Protein AF-A0A2N2XWY0-F1 (afdb_monomer_lite)

Foldseek 3Di:
DEEEADFCQPPDLVPDDDDPCSSCCVVQVVVVVVVVVVDPPVVVVVCPVVVVDDYDYLVVLAPAQDAPEEYEYEQQQQPFLVSVVRNVVSYDDHYDYHYDHDVVDHSDDPVTGRNVVVCCVPCPPPPPDDDDDDDPVNDDDDVVVVVVVVVVVVVVVVVPPPPPD

Radius of gyration: 18.83 Å; chains: 1; bounding box: 45×48×45 Å

Secondary structure (DSSP, 8-state):
-EEE----SSS-GGGS-S-TTTTTHHHHHHHHHHHHHHS-HHHHHHHHHTTSS-EEEGGGGTT--B-S-EEEE-SGGGSBHHHHHHHHTTB-TT-EEEE---TT---S-TTS-BHHHHHHHHSTTSTT-------GGG----HHHHHHHHHHHHHHHHHHS----

Sequence (165 aa):
ILTRPAVEAGENLGFLPGDLRDKLDPYLQPLYDALWDMMPMPKLLSYLEDKTIEIAPLAFMRGRTLDNAFVILDEAQNATEGQIKMFLTRMGKNAKFFITGDLTQIDLPRNQHSGLMQANRILKDIKGIDFIFMTQVDVVRHPLVTKIINSYEKWENDRIKPVIE

pLDDT: mean 88.84, std 12.97, range [40.97, 98.5]

Structure (mmCIF, N/CA/C/O backbone):
data_AF-A0A2N2XWY0-F1
#
_entry.id   AF-A0A2N2XWY0-F1
#
loop_
_atom_site.group_PDB
_atom_site.id
_atom_site.type_symbol
_atom_site.label_atom_id
_atom_site.label_alt_id
_atom_site.label_comp_id
_atom_site.label_asym_id
_atom_site.label_entity_id
_atom_site.label_seq_id
_atom_site.pdbx_PDB_ins_code
_atom_site.Cartn_x
_atom_site.Cartn_y
_atom_site.Cartn_z
_atom_site.occupancy
_atom_site.B_iso_or_equiv
_atom_site.auth_seq_id
_atom_site.auth_comp_id
_atom_site.auth_asym_id
_atom_site.auth_atom_id
_atom_site.pdbx_PDB_model_num
ATOM 1 N N . ILE A 1 1 ? -7.166 6.206 2.678 1.00 97.31 1 ILE A N 1
ATOM 2 C CA . ILE A 1 1 ? -5.724 6.320 3.001 1.00 97.31 1 ILE A CA 1
ATOM 3 C C . ILE A 1 1 ? -4.956 5.459 2.011 1.00 97.31 1 ILE A C 1
ATOM 5 O O . ILE A 1 1 ? -5.247 4.273 1.912 1.00 97.31 1 ILE A O 1
ATOM 9 N N . LEU A 1 2 ? -4.019 6.046 1.279 1.00 97.62 2 LEU A N 1
ATOM 10 C CA . LEU A 1 2 ? -3.086 5.365 0.388 1.00 97.62 2 LEU A CA 1
ATOM 11 C C . LEU A 1 2 ? -1.690 5.497 0.988 1.00 97.62 2 LEU A C 1
ATOM 13 O O . LEU A 1 2 ? -1.289 6.580 1.418 1.00 97.62 2 LEU A O 1
ATOM 17 N N . THR A 1 3 ? -0.957 4.398 1.061 1.00 96.31 3 THR A N 1
ATOM 18 C CA . THR A 1 3 ? 0.382 4.401 1.628 1.00 96.31 3 THR A CA 1
ATOM 19 C C . THR A 1 3 ? 1.311 3.474 0.872 1.00 96.31 3 THR A C 1
ATOM 21 O O . THR A 1 3 ? 0.872 2.492 0.285 1.00 96.31 3 THR A O 1
ATOM 24 N N . ARG A 1 4 ? 2.598 3.813 0.863 1.00 95.50 4 ARG A N 1
ATOM 25 C CA . ARG A 1 4 ? 3.647 3.087 0.145 1.00 95.50 4 ARG A CA 1
ATOM 26 C C . ARG A 1 4 ? 4.906 3.043 1.016 1.00 95.50 4 ARG A C 1
ATOM 28 O O . ARG A 1 4 ? 5.180 4.026 1.723 1.00 95.50 4 ARG A O 1
ATOM 35 N N . PRO A 1 5 ? 5.654 1.928 1.057 1.00 92.56 5 PRO A N 1
ATOM 36 C CA . PRO A 1 5 ? 6.941 1.900 1.731 1.00 92.56 5 PRO A CA 1
ATOM 37 C C . PRO A 1 5 ? 7.933 2.788 0.976 1.00 92.56 5 PRO A C 1
ATOM 39 O O . PRO A 1 5 ? 7.987 2.779 -0.251 1.00 92.56 5 PRO A O 1
ATOM 42 N N . ALA A 1 6 ? 8.726 3.557 1.719 1.00 83.88 6 ALA A N 1
ATOM 43 C CA . ALA A 1 6 ? 9.872 4.243 1.145 1.00 83.88 6 ALA A CA 1
ATOM 44 C C . ALA A 1 6 ? 10.996 3.214 0.992 1.00 83.88 6 ALA A C 1
ATOM 46 O O . ALA A 1 6 ? 11.494 2.708 2.001 1.00 83.88 6 ALA A O 1
ATOM 47 N N . VAL A 1 7 ? 11.356 2.887 -0.246 1.00 73.12 7 VAL A N 1
ATOM 48 C CA . VAL A 1 7 ? 12.509 2.037 -0.554 1.00 73.12 7 VAL A CA 1
ATOM 49 C C . VAL A 1 7 ? 13.425 2.796 -1.487 1.00 73.12 7 VAL A C 1
ATOM 51 O O . VAL A 1 7 ? 12.978 3.344 -2.486 1.00 73.12 7 VAL A O 1
ATOM 54 N N . GLU A 1 8 ? 14.705 2.833 -1.135 1.00 62.78 8 GLU A N 1
ATOM 55 C CA . GLU A 1 8 ? 15.769 3.392 -1.966 1.00 62.78 8 GLU A CA 1
ATOM 56 C C . GLU A 1 8 ? 16.025 2.441 -3.138 1.00 62.78 8 GLU A C 1
ATOM 58 O O . GLU A 1 8 ? 16.961 1.642 -3.128 1.00 62.78 8 GLU A O 1
ATOM 63 N N . ALA A 1 9 ? 15.149 2.468 -4.138 1.00 51.75 9 ALA A N 1
ATOM 64 C CA . ALA A 1 9 ? 15.348 1.716 -5.366 1.00 51.75 9 ALA A CA 1
ATOM 65 C C . ALA A 1 9 ? 16.407 2.440 -6.215 1.00 51.75 9 ALA A C 1
ATOM 67 O O . ALA A 1 9 ? 16.102 3.310 -7.024 1.00 51.75 9 ALA A O 1
ATOM 68 N N . GLY A 1 10 ? 17.682 2.120 -5.983 1.00 52.94 10 GLY A N 1
ATOM 69 C CA . GLY A 1 10 ? 18.811 2.537 -6.825 1.00 52.94 10 GLY A CA 1
ATOM 70 C C . GLY A 1 10 ? 19.332 3.967 -6.614 1.00 52.94 10 GLY A C 1
ATOM 71 O O . GLY A 1 10 ? 20.537 4.178 -6.745 1.00 52.94 10 GLY A O 1
ATOM 72 N N . GLU A 1 11 ? 18.486 4.924 -6.222 1.00 48.69 11 GLU A N 1
ATOM 73 C CA . GLU A 1 11 ? 18.900 6.268 -5.801 1.00 48.69 11 GLU A CA 1
ATOM 74 C C . GLU A 1 11 ? 18.798 6.407 -4.275 1.00 48.69 11 GLU A C 1
ATOM 76 O O . GLU A 1 11 ? 17.724 6.334 -3.682 1.00 48.69 11 GLU A O 1
ATOM 81 N N . ASN A 1 12 ? 19.943 6.598 -3.618 1.00 53.03 12 ASN A N 1
ATOM 82 C CA . ASN A 1 12 ? 20.018 6.840 -2.176 1.00 53.03 12 ASN A CA 1
ATOM 83 C C . ASN A 1 12 ? 19.192 8.104 -1.820 1.00 53.03 12 ASN A C 1
ATOM 85 O O . ASN A 1 12 ? 19.532 9.201 -2.279 1.00 53.03 12 ASN A O 1
ATOM 89 N N . LEU A 1 13 ? 18.177 7.998 -0.943 1.00 54.31 13 LEU A N 1
ATOM 90 C CA . LEU A 1 13 ? 17.331 9.129 -0.491 1.00 54.31 13 LEU A CA 1
ATOM 91 C C . LEU A 1 13 ? 18.172 10.270 0.105 1.00 54.31 13 LEU A C 1
ATOM 93 O O . LEU A 1 13 ? 17.751 11.429 0.151 1.00 54.31 13 LEU A O 1
ATOM 97 N N . GLY A 1 14 ? 19.392 9.960 0.552 1.00 56.69 14 GLY A N 1
ATOM 98 C CA . GLY A 1 14 ? 20.381 10.934 1.001 1.00 56.69 14 GLY A CA 1
ATOM 99 C C . GLY A 1 14 ? 20.706 12.038 -0.017 1.00 56.69 14 GLY A C 1
ATOM 100 O O . GLY A 1 14 ? 20.989 13.153 0.415 1.00 56.69 14 GLY A O 1
ATOM 101 N N . PHE A 1 15 ? 20.611 11.780 -1.329 1.00 56.56 15 PHE A N 1
ATOM 102 C CA . PHE A 1 15 ? 21.113 12.690 -2.376 1.00 56.56 15 PHE A CA 1
ATOM 103 C C . PHE A 1 15 ? 20.060 13.610 -2.999 1.00 56.56 15 PHE A C 1
ATOM 105 O O . PHE A 1 15 ? 20.431 14.600 -3.628 1.00 56.56 15 PHE A O 1
ATOM 112 N N . LEU A 1 16 ? 18.766 13.340 -2.805 1.00 59.16 16 LEU A N 1
ATOM 113 C CA . LEU A 1 16 ? 17.715 14.247 -3.268 1.00 59.16 16 LEU A CA 1
ATOM 114 C C . LEU A 1 16 ? 17.730 15.537 -2.419 1.00 59.16 16 LEU A C 1
ATOM 116 O O . LEU A 1 16 ? 17.738 15.438 -1.188 1.00 59.16 16 LEU A O 1
ATOM 120 N N . PRO A 1 17 ? 17.794 16.741 -3.014 1.00 56.59 17 PRO A N 1
ATOM 121 C CA . PRO A 1 17 ? 17.743 17.993 -2.262 1.00 56.59 17 PRO A CA 1
ATOM 122 C C . PRO A 1 17 ? 16.350 18.199 -1.643 1.00 56.59 17 PRO A C 1
ATOM 124 O O . PRO A 1 17 ? 15.366 17.688 -2.165 1.00 56.59 17 PRO A O 1
ATOM 127 N N . GLY A 1 18 ? 16.266 18.968 -0.555 1.00 68.88 18 GLY A N 1
ATOM 128 C CA . GLY A 1 18 ? 14.994 19.296 0.106 1.00 68.88 18 GLY A CA 1
ATOM 129 C C . GLY A 1 18 ? 14.790 18.608 1.454 1.00 68.88 18 GLY A C 1
ATOM 130 O O . GLY A 1 18 ? 15.696 17.953 1.990 1.00 68.88 18 GLY A O 1
ATOM 131 N N . ASP A 1 19 ? 13.611 18.819 2.034 1.00 74.56 19 ASP A N 1
ATOM 132 C CA . ASP A 1 19 ? 13.228 18.212 3.304 1.00 74.56 19 ASP A CA 1
ATOM 133 C C . ASP A 1 19 ? 12.860 16.720 3.138 1.00 74.56 19 ASP A C 1
ATOM 135 O O . ASP A 1 19 ? 12.915 16.139 2.053 1.00 74.56 19 ASP A O 1
ATOM 139 N N . LEU A 1 20 ? 12.533 16.036 4.238 1.00 64.25 20 LEU A N 1
ATOM 140 C CA . LEU A 1 20 ? 12.192 14.611 4.180 1.00 64.25 20 LEU A CA 1
ATOM 141 C C . LEU A 1 20 ? 10.932 14.337 3.337 1.00 64.25 20 LEU A C 1
ATOM 143 O O . LEU A 1 20 ? 10.796 13.233 2.821 1.00 64.25 20 LEU A O 1
ATOM 147 N N . ARG A 1 21 ? 10.014 15.302 3.207 1.00 66.44 21 ARG A N 1
ATOM 148 C CA . ARG A 1 21 ? 8.823 15.166 2.362 1.00 66.44 21 ARG A CA 1
ATOM 149 C C . ARG A 1 21 ? 9.187 15.310 0.893 1.00 66.44 21 ARG A C 1
ATOM 151 O O . ARG A 1 21 ? 8.837 14.417 0.133 1.00 66.44 21 ARG A O 1
ATOM 158 N N . ASP A 1 22 ? 9.975 16.320 0.536 1.00 69.75 22 ASP A N 1
ATOM 159 C CA . ASP A 1 22 ? 10.434 16.546 -0.842 1.00 69.75 22 ASP A CA 1
ATOM 160 C C . ASP A 1 22 ? 11.148 15.307 -1.414 1.00 69.75 22 ASP A C 1
ATOM 162 O O . ASP A 1 22 ? 10.994 14.954 -2.581 1.00 69.75 22 ASP A O 1
ATOM 166 N N . LYS A 1 23 ? 11.896 14.591 -0.566 1.00 72.25 23 LYS A N 1
ATOM 167 C CA . LYS A 1 23 ? 12.589 13.343 -0.933 1.00 72.25 23 LYS A CA 1
ATOM 168 C C . LYS A 1 23 ? 11.645 12.149 -1.136 1.00 72.25 23 LYS A C 1
ATOM 170 O O . LYS A 1 23 ? 12.007 11.198 -1.825 1.00 72.25 23 LYS A O 1
ATOM 175 N N . LEU A 1 24 ? 10.476 12.154 -0.497 1.00 74.50 24 LEU A N 1
ATOM 176 C CA . LEU A 1 24 ? 9.501 11.057 -0.527 1.00 74.50 24 LEU A CA 1
ATOM 177 C C . LEU A 1 24 ? 8.412 11.262 -1.585 1.00 74.50 24 LEU A C 1
ATOM 179 O O . LEU A 1 24 ? 7.840 10.277 -2.050 1.00 74.50 24 LEU A O 1
ATOM 183 N N . ASP A 1 25 ? 8.158 12.507 -1.985 1.00 76.31 25 ASP A N 1
ATOM 184 C CA . ASP A 1 25 ? 7.145 12.873 -2.978 1.00 76.31 25 ASP A CA 1
ATOM 185 C C . ASP A 1 25 ? 7.264 12.105 -4.309 1.00 76.31 25 ASP A C 1
ATOM 187 O O . ASP A 1 25 ? 6.239 11.581 -4.758 1.00 76.31 25 ASP A O 1
ATOM 191 N N . PRO A 1 26 ? 8.460 11.892 -4.903 1.00 82.25 26 PRO A N 1
ATOM 192 C CA . PRO A 1 26 ? 8.584 11.116 -6.141 1.00 82.25 26 PRO A CA 1
ATOM 193 C C . PRO A 1 26 ? 8.031 9.687 -6.038 1.00 82.25 26 PRO A C 1
ATOM 195 O O . PRO A 1 26 ? 7.473 9.164 -6.998 1.00 82.25 26 PRO A O 1
ATOM 198 N N . TYR A 1 27 ? 8.128 9.061 -4.862 1.00 81.31 27 TYR A N 1
ATOM 199 C CA . TYR A 1 27 ? 7.623 7.704 -4.629 1.00 81.31 27 TYR A CA 1
ATOM 200 C C . TYR A 1 27 ? 6.103 7.658 -4.485 1.00 81.31 27 TYR A C 1
ATOM 202 O O . TYR A 1 27 ? 5.485 6.620 -4.716 1.00 81.31 27 TYR A O 1
ATOM 210 N N . LEU A 1 28 ? 5.494 8.767 -4.067 1.00 89.19 28 LEU A N 1
ATOM 211 C CA . LEU A 1 28 ? 4.050 8.887 -3.910 1.00 89.19 28 LEU A CA 1
ATOM 212 C C . LEU A 1 28 ? 3.375 9.400 -5.187 1.00 89.19 28 LEU A C 1
ATOM 214 O O . LEU A 1 28 ? 2.167 9.218 -5.325 1.00 89.19 28 LEU A O 1
ATOM 218 N N . GLN A 1 29 ? 4.132 9.980 -6.125 1.00 90.69 29 GLN A N 1
ATOM 219 C CA . GLN A 1 29 ? 3.618 10.524 -7.385 1.00 90.69 29 GLN A CA 1
ATOM 220 C C . GLN A 1 29 ? 2.706 9.550 -8.156 1.00 90.69 29 GLN A C 1
ATOM 222 O O . GLN A 1 29 ? 1.611 9.974 -8.520 1.00 90.69 29 GLN A O 1
ATOM 227 N N . PRO A 1 30 ? 3.029 8.245 -8.311 1.00 92.00 30 PRO A N 1
ATOM 228 C CA . PRO A 1 30 ? 2.133 7.316 -9.007 1.00 92.00 30 PRO A CA 1
ATOM 229 C C . PRO A 1 30 ? 0.741 7.195 -8.367 1.00 92.00 30 PRO A C 1
ATOM 231 O O . PRO A 1 30 ? -0.243 6.950 -9.061 1.00 92.00 30 PRO A O 1
ATOM 234 N N . LEU A 1 31 ? 0.636 7.387 -7.045 1.00 93.88 31 LEU A N 1
ATOM 235 C CA . LEU A 1 31 ? -0.649 7.384 -6.340 1.00 93.88 31 LEU A CA 1
ATOM 236 C C . LEU A 1 31 ? -1.451 8.660 -6.627 1.00 93.88 31 LEU A C 1
ATOM 238 O O . LEU A 1 31 ? -2.675 8.594 -6.728 1.00 93.88 31 LEU A O 1
ATOM 242 N N . TYR A 1 32 ? -0.780 9.809 -6.761 1.00 92.56 32 TYR A N 1
ATOM 243 C CA . TYR A 1 32 ? -1.424 11.054 -7.185 1.00 92.56 32 TYR A CA 1
ATOM 244 C C . TYR A 1 32 ? -1.917 10.954 -8.630 1.00 92.56 32 TYR A C 1
ATOM 246 O O . TYR A 1 32 ? -3.081 11.258 -8.883 1.00 92.56 32 TYR A O 1
ATOM 254 N N . ASP A 1 33 ? -1.075 10.455 -9.539 1.00 93.19 33 ASP A N 1
ATOM 255 C CA . ASP A 1 33 ? -1.410 10.285 -10.956 1.00 93.19 33 ASP A CA 1
ATOM 256 C C . ASP A 1 33 ? -2.633 9.371 -11.129 1.00 93.19 33 ASP A C 1
ATOM 258 O O . ASP A 1 33 ? -3.602 9.736 -11.796 1.00 93.19 33 ASP A O 1
ATOM 262 N N . ALA A 1 34 ? -2.656 8.227 -10.435 1.00 94.62 34 ALA A N 1
ATOM 263 C CA . ALA A 1 34 ? -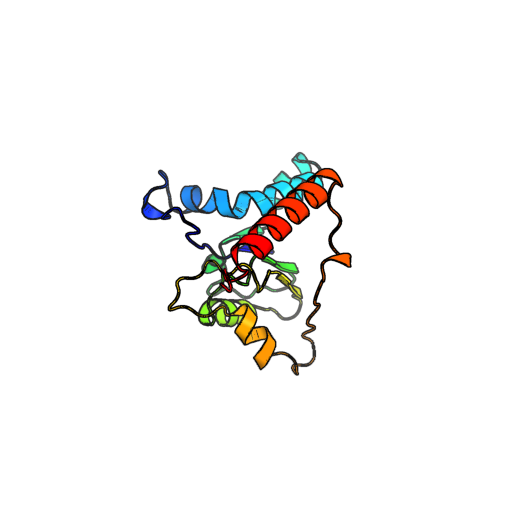3.791 7.307 -10.474 1.00 94.62 34 ALA A CA 1
ATOM 264 C C . ALA A 1 34 ? -5.099 7.961 -9.994 1.00 94.62 34 ALA A C 1
ATOM 266 O O . ALA A 1 34 ? -6.171 7.691 -10.533 1.00 94.62 34 ALA A O 1
ATOM 267 N N . LEU A 1 35 ? -5.038 8.842 -8.992 1.00 95.44 35 LEU A N 1
ATOM 268 C CA . LEU A 1 35 ? -6.217 9.576 -8.535 1.00 95.44 35 LEU A CA 1
ATOM 269 C C . LEU A 1 35 ? -6.655 10.653 -9.534 1.00 95.44 35 LEU A C 1
ATOM 271 O O . LEU A 1 35 ? -7.858 10.869 -9.680 1.00 95.44 35 LEU A O 1
ATOM 275 N N . TRP A 1 36 ? -5.726 11.306 -10.237 1.00 93.94 36 TRP A N 1
ATOM 276 C CA . TRP A 1 36 ? -6.049 12.270 -11.298 1.00 93.94 36 TRP A CA 1
ATOM 277 C C . TRP A 1 36 ? -6.818 11.631 -12.451 1.00 93.94 36 TRP A C 1
ATOM 279 O O . TRP A 1 36 ? -7.770 12.229 -12.953 1.00 93.94 36 TRP A O 1
ATOM 289 N N . ASP A 1 37 ? -6.480 10.393 -12.802 1.00 94.38 37 ASP A N 1
ATOM 290 C CA . ASP A 1 37 ? -7.193 9.639 -13.835 1.00 94.38 37 ASP A CA 1
ATOM 291 C C . ASP A 1 37 ? -8.613 9.240 -13.401 1.00 94.38 37 ASP A C 1
ATOM 293 O O . ASP A 1 37 ? -9.522 9.110 -14.225 1.00 94.38 37 ASP A O 1
ATOM 297 N N . MET A 1 38 ? -8.833 9.057 -12.096 1.00 94.12 38 MET A N 1
ATOM 298 C CA . MET A 1 38 ? -10.113 8.601 -11.547 1.00 94.12 38 MET A CA 1
ATOM 299 C C . MET A 1 38 ? -11.098 9.734 -11.249 1.00 94.12 38 MET A C 1
ATOM 301 O O . MET A 1 38 ? -12.304 9.484 -11.143 1.00 94.12 38 MET A O 1
ATOM 305 N N . MET A 1 39 ? -10.626 10.970 -11.061 1.00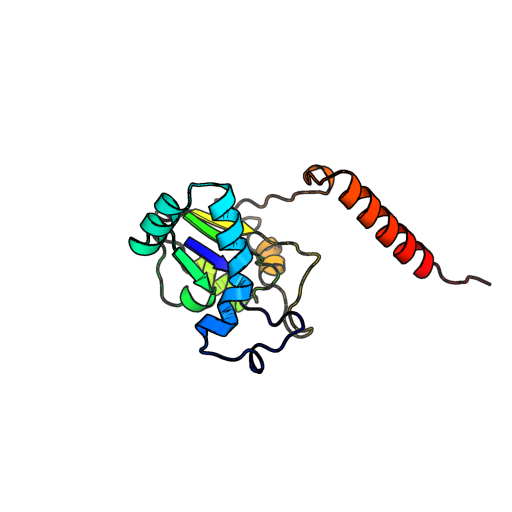 95.06 39 MET A N 1
ATOM 306 C CA . MET A 1 39 ? -11.496 12.076 -10.670 1.00 95.06 39 MET A CA 1
ATOM 307 C C . MET A 1 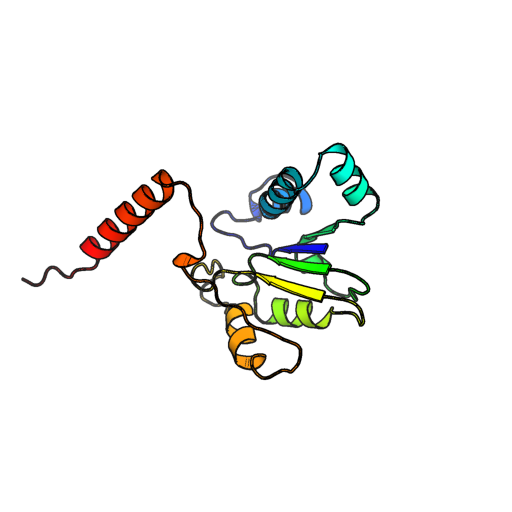39 ? -10.979 13.465 -11.073 1.00 95.06 39 MET A C 1
ATOM 309 O O . MET A 1 39 ? -9.776 13.699 -11.109 1.00 95.06 39 MET A O 1
ATOM 313 N N . PRO A 1 40 ? -11.880 14.446 -11.300 1.00 96.12 40 PRO A N 1
ATOM 314 C CA . PRO A 1 40 ? -11.475 15.801 -11.661 1.00 96.12 40 PRO A CA 1
ATOM 315 C C . PRO A 1 40 ? -10.583 16.470 -10.606 1.00 96.12 40 PRO A C 1
ATOM 317 O O . PRO A 1 40 ? -10.899 16.447 -9.412 1.00 96.12 40 PRO A O 1
ATOM 320 N N . MET A 1 41 ? -9.549 17.177 -11.073 1.00 93.75 41 MET A N 1
ATOM 321 C CA . MET A 1 41 ? -8.555 17.869 -10.239 1.00 93.75 41 MET A CA 1
ATOM 322 C C . MET A 1 41 ? -9.138 18.710 -9.093 1.00 93.75 41 MET A C 1
ATOM 324 O O . MET A 1 41 ? -8.709 18.515 -7.956 1.00 93.75 41 MET A O 1
ATOM 328 N N . PRO A 1 42 ? -10.133 19.600 -9.311 1.00 96.00 42 PRO A N 1
ATOM 329 C CA . PRO A 1 42 ? -10.637 20.445 -8.226 1.00 96.00 42 PRO A CA 1
ATOM 330 C C . PRO A 1 42 ? -11.248 19.633 -7.078 1.00 96.00 42 PRO A C 1
ATOM 332 O O . PRO A 1 42 ? -11.117 19.993 -5.911 1.00 96.00 42 PRO A O 1
ATOM 335 N N . LYS A 1 43 ? -11.893 18.507 -7.406 1.00 96.56 43 LYS A N 1
ATOM 336 C CA . LYS A 1 43 ? -12.519 17.626 -6.421 1.00 96.56 43 LYS A CA 1
ATOM 337 C C . LYS A 1 43 ? -11.473 16.847 -5.631 1.00 96.56 43 LYS A C 1
ATOM 339 O O . LYS A 1 43 ? -11.621 16.703 -4.422 1.00 96.56 43 LYS A O 1
ATOM 344 N N . LEU A 1 44 ? -10.421 16.366 -6.296 1.00 95.81 44 LEU A N 1
ATOM 345 C CA . LEU A 1 44 ? -9.331 15.685 -5.605 1.00 95.81 44 LEU A CA 1
ATOM 346 C C . LEU A 1 44 ? -8.621 16.622 -4.624 1.00 95.81 44 LEU A C 1
ATOM 348 O O . LEU A 1 44 ? -8.388 16.230 -3.487 1.00 95.81 44 LEU A O 1
ATOM 352 N N . LEU A 1 45 ? -8.316 17.856 -5.038 1.00 94.88 45 LEU A N 1
ATOM 353 C CA . LEU A 1 45 ? -7.678 18.841 -4.160 1.00 94.88 45 LEU A CA 1
ATOM 354 C C . LEU A 1 45 ? -8.516 19.097 -2.902 1.00 94.88 45 LEU A C 1
ATOM 356 O O . LEU A 1 45 ? -7.973 19.061 -1.803 1.00 94.88 45 LEU A O 1
ATOM 360 N N . SER A 1 46 ? -9.837 19.239 -3.054 1.00 97.56 46 SER A N 1
ATOM 361 C CA . SER A 1 46 ? -10.757 19.348 -1.914 1.00 97.56 46 SER A CA 1
ATOM 362 C C . SER A 1 46 ? -10.669 18.139 -0.976 1.00 97.56 46 SER A C 1
ATOM 364 O O . SER A 1 46 ? -10.634 18.322 0.236 1.00 97.56 46 SER A O 1
ATOM 366 N N . TYR A 1 47 ? -10.610 16.914 -1.513 1.00 97.56 47 TYR A N 1
ATOM 367 C CA . TYR A 1 47 ? -10.516 15.690 -0.705 1.00 97.56 47 TYR A CA 1
ATOM 368 C C . TYR A 1 47 ? -9.162 15.500 -0.020 1.00 97.56 47 TYR A C 1
ATOM 370 O O . TYR A 1 47 ? -9.085 14.846 1.018 1.00 97.56 47 TYR A O 1
ATOM 378 N N . LEU A 1 48 ? -8.086 16.029 -0.600 1.00 95.25 48 LEU A N 1
ATOM 379 C CA . LEU A 1 48 ? -6.773 16.045 0.039 1.00 95.25 48 LEU A CA 1
ATOM 380 C C . LEU A 1 48 ? -6.736 17.079 1.173 1.00 95.25 48 LEU A C 1
ATOM 382 O O . LEU A 1 48 ? -6.209 16.795 2.248 1.00 95.25 48 LEU A O 1
ATOM 386 N N . GLU A 1 49 ? -7.325 18.256 0.951 1.00 95.88 49 GLU A N 1
ATOM 387 C CA . GLU A 1 49 ? -7.380 19.344 1.931 1.00 95.88 49 GLU A CA 1
ATOM 388 C C . GLU A 1 49 ? -8.205 18.963 3.170 1.00 95.88 49 GLU A C 1
ATOM 390 O O . GLU A 1 49 ? -7.742 19.137 4.301 1.00 95.88 49 GLU A O 1
ATOM 395 N N . ASP A 1 50 ? -9.389 18.374 2.974 1.00 97.06 50 ASP A N 1
ATOM 396 C CA . ASP A 1 50 ? -10.265 17.930 4.069 1.00 97.06 50 ASP A CA 1
ATOM 397 C C . ASP A 1 50 ? -9.894 16.551 4.653 1.00 97.06 50 ASP A C 1
ATOM 399 O O . ASP A 1 50 ? -10.510 16.093 5.619 1.00 97.06 50 ASP A O 1
ATOM 403 N N . LYS A 1 51 ? -8.845 15.914 4.109 1.00 95.31 51 LYS A N 1
ATOM 404 C CA . LYS A 1 51 ? -8.331 14.584 4.481 1.00 95.31 51 LYS A CA 1
ATOM 405 C C . LYS A 1 51 ? -9.308 13.426 4.259 1.00 95.31 51 LYS A C 1
ATOM 407 O O . LYS A 1 51 ? -9.107 12.345 4.821 1.00 95.31 51 LYS A O 1
ATOM 412 N N . THR A 1 52 ? -10.317 13.595 3.409 1.00 97.31 52 THR A N 1
ATOM 413 C CA . THR A 1 52 ? -11.099 12.472 2.868 1.00 97.31 52 THR A CA 1
ATOM 414 C C . THR A 1 52 ? -10.182 11.477 2.152 1.00 97.31 52 THR A C 1
ATOM 416 O O . THR A 1 52 ? -10.319 10.260 2.308 1.00 97.31 52 THR A O 1
ATOM 419 N N . ILE A 1 53 ? -9.200 11.987 1.402 1.00 97.69 53 ILE A N 1
ATOM 420 C CA . ILE A 1 53 ? -8.092 11.216 0.843 1.00 97.69 53 ILE A CA 1
ATOM 421 C C . ILE A 1 53 ? -6.813 11.637 1.563 1.00 97.69 53 ILE A C 1
ATOM 423 O O . ILE A 1 53 ? -6.489 12.812 1.677 1.00 97.69 53 ILE A O 1
ATOM 427 N N . GLU A 1 54 ? -6.062 10.647 2.029 1.00 96.44 54 GLU A N 1
ATOM 428 C CA . GLU A 1 54 ? -4.749 10.845 2.632 1.00 96.44 54 GLU A CA 1
ATOM 429 C C . GLU A 1 54 ? -3.753 9.972 1.879 1.00 96.44 54 GLU A C 1
ATOM 431 O O . GLU A 1 54 ? -3.982 8.764 1.767 1.00 96.44 54 GLU A O 1
ATOM 436 N N . ILE A 1 55 ? -2.669 10.574 1.390 1.00 95.06 55 ILE A N 1
ATOM 437 C CA . ILE A 1 55 ? -1.529 9.878 0.788 1.00 95.06 55 ILE A CA 1
ATOM 438 C C . ILE A 1 55 ? -0.326 10.128 1.687 1.00 95.06 55 ILE A C 1
ATOM 440 O O . ILE A 1 55 ? 0.015 11.278 1.963 1.00 95.06 55 ILE A O 1
ATOM 444 N N . ALA A 1 56 ? 0.286 9.063 2.196 1.00 93.12 56 ALA A N 1
ATOM 445 C CA . ALA A 1 56 ? 1.399 9.200 3.127 1.00 93.12 56 ALA A CA 1
ATOM 446 C C . ALA A 1 56 ? 2.360 8.004 3.071 1.00 93.12 56 ALA A C 1
ATOM 448 O O . ALA A 1 56 ? 1.928 6.878 2.822 1.00 93.12 56 ALA A O 1
ATOM 449 N N . PRO A 1 57 ? 3.650 8.190 3.390 1.00 93.62 57 PRO A N 1
ATOM 450 C CA . PRO A 1 57 ? 4.596 7.084 3.512 1.00 93.62 57 PRO A CA 1
ATOM 451 C C . PRO A 1 57 ? 4.195 6.098 4.618 1.00 93.62 57 PRO A C 1
ATOM 453 O O . PRO A 1 57 ? 3.645 6.496 5.648 1.00 93.62 57 PRO A O 1
ATOM 456 N N . LEU A 1 58 ? 4.560 4.820 4.469 1.00 95.06 58 LEU A N 1
ATOM 457 C CA . LEU A 1 58 ? 4.207 3.756 5.425 1.00 95.06 58 LEU A CA 1
ATOM 458 C C . LEU A 1 58 ? 4.618 4.068 6.873 1.00 95.06 58 LEU A C 1
ATOM 460 O O . LEU A 1 58 ? 3.918 3.712 7.823 1.00 95.06 58 LEU A O 1
ATOM 464 N N . ALA A 1 59 ? 5.734 4.776 7.058 1.00 91.94 59 ALA A N 1
ATOM 465 C CA . ALA A 1 59 ? 6.229 5.176 8.373 1.00 91.94 59 ALA A CA 1
ATOM 466 C C . ALA A 1 59 ? 5.219 6.025 9.174 1.00 91.94 59 ALA A C 1
ATOM 468 O O . ALA A 1 59 ? 5.174 5.926 10.401 1.00 91.94 59 ALA A O 1
ATOM 469 N N . PHE A 1 60 ? 4.363 6.797 8.495 1.00 93.06 60 PHE A N 1
ATOM 470 C CA . PHE A 1 60 ? 3.363 7.674 9.114 1.00 93.06 60 PHE A CA 1
ATOM 471 C C . PHE A 1 60 ? 2.177 6.898 9.701 1.00 93.06 60 PHE A C 1
ATOM 473 O O . PHE A 1 60 ? 1.355 7.465 10.419 1.00 93.06 60 PHE A O 1
ATOM 480 N N . MET A 1 61 ? 2.079 5.594 9.429 1.00 96.69 61 MET A N 1
ATOM 481 C CA . MET A 1 61 ? 1.047 4.734 10.011 1.00 96.69 61 MET A CA 1
ATOM 482 C C . MET A 1 61 ? 1.382 4.314 11.449 1.00 96.69 61 MET A C 1
ATOM 484 O O . MET A 1 61 ? 0.509 3.848 12.186 1.00 96.69 61 MET A O 1
ATOM 488 N N . ARG A 1 62 ? 2.636 4.491 11.885 1.00 95.69 62 ARG A N 1
ATOM 489 C CA . ARG A 1 62 ? 3.084 4.107 13.226 1.00 95.69 62 ARG A CA 1
ATOM 490 C C . ARG A 1 62 ? 2.285 4.843 14.306 1.00 95.69 62 ARG A C 1
ATOM 492 O O . ARG A 1 62 ? 2.116 6.053 14.257 1.00 95.69 62 ARG A O 1
ATOM 499 N N . GLY A 1 63 ? 1.815 4.097 15.307 1.00 95.88 63 GLY A N 1
ATOM 500 C CA . GLY A 1 63 ? 1.081 4.658 16.448 1.00 95.88 63 GLY A CA 1
ATOM 501 C C . GLY A 1 63 ? -0.363 5.071 16.147 1.00 95.88 63 GLY A C 1
ATOM 502 O O . GLY A 1 63 ? -1.051 5.531 17.052 1.00 95.88 63 GLY A O 1
ATOM 503 N N . ARG A 1 64 ? -0.851 4.876 14.916 1.00 97.38 64 ARG A N 1
ATOM 504 C CA . ARG A 1 64 ? -2.238 5.178 14.548 1.00 97.38 64 ARG A CA 1
ATOM 505 C C . ARG A 1 64 ? -3.156 3.978 14.761 1.00 97.38 64 ARG A C 1
ATOM 507 O O . ARG A 1 64 ? -2.714 2.831 14.744 1.00 97.38 64 ARG A O 1
ATOM 514 N N . THR A 1 65 ? -4.439 4.261 14.901 1.00 97.94 65 THR A N 1
ATOM 515 C CA . THR A 1 65 ? -5.514 3.290 14.696 1.00 97.94 65 THR A CA 1
ATOM 516 C C . THR A 1 65 ? -6.336 3.824 13.536 1.00 97.94 65 THR A C 1
ATOM 518 O O . THR A 1 65 ? -6.841 4.942 13.608 1.00 97.94 65 THR A O 1
ATOM 521 N N . LEU A 1 66 ? -6.391 3.076 12.440 1.00 97.62 66 LEU A N 1
ATOM 522 C CA . LEU A 1 66 ? -7.062 3.485 11.212 1.00 97.62 66 LEU A CA 1
ATOM 523 C C . LEU A 1 66 ? -8.462 2.885 11.227 1.00 97.62 66 LEU A C 1
ATOM 525 O O . LEU A 1 66 ? -8.626 1.720 10.879 1.00 97.62 66 LEU A O 1
ATOM 529 N N . ASP A 1 67 ? -9.443 3.657 11.685 1.00 96.44 67 ASP A N 1
ATOM 530 C CA . ASP A 1 67 ? -10.845 3.241 11.774 1.00 96.44 67 ASP A CA 1
ATOM 531 C C . ASP A 1 67 ? -11.719 4.018 10.782 1.00 96.44 67 ASP A C 1
ATOM 533 O O . ASP A 1 67 ? -11.363 5.124 10.377 1.00 96.44 67 ASP A O 1
ATOM 537 N N . ASN A 1 68 ? -12.856 3.436 10.390 1.00 96.81 68 ASN A N 1
ATOM 538 C CA . ASN A 1 68 ? -13.789 3.990 9.397 1.00 96.81 68 ASN A CA 1
ATOM 539 C C . ASN A 1 68 ? -13.103 4.434 8.086 1.00 96.81 68 ASN A C 1
ATOM 541 O O . ASN A 1 68 ? -13.440 5.470 7.515 1.00 96.81 68 ASN A O 1
ATOM 545 N N . ALA A 1 69 ? -12.120 3.660 7.618 1.00 97.06 69 ALA A N 1
ATOM 546 C CA . ALA A 1 69 ? -11.303 4.013 6.464 1.00 97.06 69 ALA A CA 1
ATOM 547 C C . ALA A 1 69 ? -11.078 2.824 5.526 1.00 97.06 69 ALA A C 1
ATOM 549 O O . ALA A 1 69 ? -10.921 1.677 5.953 1.00 97.06 69 ALA A O 1
ATOM 550 N N . PHE A 1 70 ? -10.974 3.133 4.236 1.00 98.25 70 PHE A N 1
ATOM 551 C CA . PHE A 1 70 ? -10.324 2.263 3.266 1.00 98.25 70 PHE A CA 1
ATOM 552 C C . PHE A 1 70 ? -8.833 2.592 3.242 1.00 98.25 70 PHE A C 1
ATOM 554 O O . PHE A 1 70 ? -8.447 3.752 3.046 1.00 98.25 70 PHE A O 1
ATOM 561 N N . VAL A 1 71 ? -8.005 1.583 3.488 1.00 98.31 71 VAL A N 1
ATOM 562 C CA . VAL A 1 71 ? -6.553 1.723 3.590 1.00 98.31 71 VAL A CA 1
ATOM 563 C C . VAL A 1 71 ? -5.907 0.835 2.540 1.00 98.31 71 VAL A C 1
ATOM 565 O O . VAL A 1 71 ? -6.181 -0.360 2.503 1.00 98.31 71 VAL A O 1
ATOM 568 N N . ILE A 1 72 ? -5.062 1.413 1.693 1.00 98.50 72 ILE A N 1
ATOM 569 C CA . ILE A 1 72 ? -4.325 0.684 0.661 1.00 98.50 72 ILE A CA 1
ATOM 570 C C . ILE A 1 72 ? -2.838 0.831 0.952 1.00 98.50 72 ILE A C 1
ATOM 572 O O . ILE A 1 72 ? -2.348 1.956 1.044 1.00 98.50 72 ILE A O 1
ATOM 576 N N . LEU A 1 73 ? -2.148 -0.295 1.124 1.00 98.12 73 LEU A N 1
ATOM 577 C CA . LEU A 1 73 ? -0.693 -0.361 1.093 1.00 98.12 73 LEU A CA 1
ATOM 578 C C . LEU A 1 73 ? -0.263 -0.852 -0.276 1.00 98.12 73 LEU A C 1
ATOM 580 O O . LEU A 1 73 ? -0.431 -2.032 -0.578 1.00 98.12 73 LEU A O 1
ATOM 584 N N . ASP A 1 74 ? 0.284 0.062 -1.062 1.00 97.25 74 ASP A N 1
ATOM 585 C CA . ASP A 1 74 ? 0.837 -0.246 -2.365 1.00 97.25 74 ASP A CA 1
ATOM 586 C C . ASP A 1 74 ? 2.305 -0.653 -2.270 1.00 97.25 74 ASP A C 1
ATOM 588 O O . ASP A 1 74 ? 3.029 -0.216 -1.370 1.00 97.25 74 ASP A O 1
ATOM 592 N N . GLU A 1 75 ? 2.723 -1.506 -3.199 1.00 95.81 75 GLU A N 1
ATOM 593 C CA . GLU A 1 75 ? 4.104 -1.983 -3.355 1.00 95.81 75 GLU A CA 1
ATOM 594 C C . GLU A 1 75 ? 4.637 -2.639 -2.076 1.00 95.81 75 GLU A C 1
ATOM 596 O O . GLU A 1 75 ? 5.766 -2.443 -1.623 1.00 95.81 75 GLU A O 1
ATOM 601 N N . ALA A 1 76 ? 3.778 -3.436 -1.446 1.00 97.00 76 ALA A N 1
ATOM 602 C CA . ALA A 1 76 ? 4.025 -4.064 -0.161 1.00 97.00 76 ALA A CA 1
ATOM 603 C C . ALA A 1 76 ? 5.169 -5.088 -0.187 1.00 97.00 76 ALA A C 1
ATOM 605 O O . ALA A 1 76 ? 5.698 -5.428 0.875 1.00 97.00 76 ALA A O 1
ATOM 606 N N . GLN A 1 77 ? 5.593 -5.569 -1.363 1.00 95.12 77 GLN A N 1
ATOM 607 C CA . GLN A 1 77 ? 6.781 -6.420 -1.477 1.00 95.12 77 GLN A CA 1
ATOM 608 C C . GLN A 1 77 ? 8.044 -5.710 -0.970 1.00 95.12 77 GLN A C 1
ATOM 610 O O . GLN A 1 77 ? 8.952 -6.368 -0.460 1.00 95.12 77 GLN A O 1
ATOM 615 N N . ASN A 1 78 ? 8.031 -4.377 -1.023 1.00 94.81 78 ASN A N 1
ATOM 616 C CA . ASN A 1 78 ? 9.080 -3.470 -0.584 1.00 94.81 78 ASN A CA 1
ATOM 617 C C . ASN A 1 78 ? 8.936 -3.052 0.894 1.00 94.81 78 ASN A C 1
ATOM 619 O O . ASN A 1 78 ? 9.675 -2.209 1.392 1.00 94.81 78 ASN A O 1
ATOM 623 N N . ALA A 1 79 ? 8.012 -3.660 1.642 1.00 95.56 79 ALA A N 1
ATOM 624 C CA . ALA A 1 79 ? 7.932 -3.514 3.090 1.00 95.56 79 ALA A CA 1
ATOM 625 C C . ALA A 1 79 ? 8.590 -4.707 3.798 1.00 95.56 79 ALA A C 1
ATOM 627 O O . ALA A 1 79 ? 8.361 -5.871 3.464 1.00 95.56 79 ALA A O 1
ATOM 628 N N . THR A 1 80 ? 9.374 -4.421 4.833 1.00 95.75 80 THR A N 1
ATOM 629 C CA . THR A 1 80 ? 9.962 -5.441 5.714 1.00 95.75 80 THR A CA 1
ATOM 630 C C . THR A 1 80 ? 8.895 -6.174 6.528 1.00 95.75 80 THR A C 1
ATOM 632 O O . THR A 1 80 ? 7.789 -5.673 6.752 1.00 95.75 80 THR A O 1
ATOM 635 N N . GLU A 1 81 ? 9.251 -7.339 7.066 1.00 95.56 81 GLU A N 1
ATOM 636 C CA . GLU A 1 81 ? 8.408 -8.109 7.995 1.00 95.56 81 GLU A CA 1
ATOM 637 C C . GLU A 1 81 ? 7.878 -7.256 9.161 1.00 95.56 81 GLU A C 1
ATOM 639 O O . GLU A 1 81 ? 6.682 -7.253 9.471 1.00 95.56 81 GLU A O 1
ATOM 644 N N . GLY A 1 82 ? 8.761 -6.459 9.773 1.00 95.69 82 GLY A N 1
ATOM 645 C CA . GLY A 1 82 ? 8.403 -5.563 10.869 1.00 95.69 82 GLY A CA 1
ATOM 646 C C . GLY A 1 82 ? 7.420 -4.469 10.447 1.00 95.69 82 GLY A C 1
ATOM 647 O O . GLY A 1 82 ? 6.497 -4.152 11.201 1.00 95.69 82 GLY A O 1
ATOM 648 N N . GLN A 1 83 ? 7.577 -3.915 9.243 1.00 96.88 83 GLN A N 1
ATOM 649 C CA . GLN A 1 83 ? 6.672 -2.898 8.704 1.00 96.88 83 GLN A CA 1
ATOM 650 C C . GLN A 1 83 ? 5.291 -3.470 8.375 1.00 96.88 83 GLN A C 1
ATOM 652 O O . GLN A 1 83 ? 4.297 -2.854 8.755 1.00 96.88 83 GLN A O 1
ATOM 657 N N . ILE A 1 84 ? 5.208 -4.653 7.755 1.00 97.62 84 ILE A N 1
ATOM 658 C CA . ILE A 1 84 ? 3.921 -5.310 7.476 1.00 97.62 84 ILE A CA 1
ATOM 659 C C . ILE A 1 84 ? 3.186 -5.636 8.774 1.00 97.62 84 ILE A C 1
ATOM 661 O O . ILE A 1 84 ? 2.014 -5.288 8.923 1.00 97.62 84 ILE A O 1
ATOM 665 N N . LYS A 1 85 ? 3.874 -6.214 9.766 1.00 97.12 85 LYS A N 1
ATOM 666 C CA . LYS A 1 85 ? 3.278 -6.467 11.085 1.00 97.12 85 LYS A CA 1
ATOM 667 C C . LYS A 1 85 ? 2.802 -5.171 11.749 1.00 97.12 85 LYS A C 1
ATOM 669 O O . LYS A 1 85 ? 1.694 -5.115 12.285 1.00 97.12 85 LYS A O 1
ATOM 674 N N . MET A 1 86 ? 3.623 -4.120 11.716 1.00 97.12 86 MET A N 1
ATOM 675 C CA . MET A 1 86 ? 3.253 -2.808 12.252 1.00 97.12 86 MET A CA 1
ATOM 676 C C . MET A 1 86 ? 1.981 -2.286 11.581 1.00 97.12 86 MET A C 1
ATOM 678 O O . MET A 1 86 ? 1.052 -1.909 12.293 1.00 97.12 86 MET A O 1
ATOM 682 N N . PHE A 1 87 ? 1.919 -2.337 10.251 1.00 98.25 87 PHE A N 1
ATOM 683 C CA . PHE A 1 87 ? 0.815 -1.830 9.445 1.00 98.25 87 PHE A CA 1
ATOM 684 C C . PHE A 1 87 ? -0.493 -2.593 9.669 1.00 98.25 87 PHE A C 1
ATOM 686 O O . PHE A 1 87 ? -1.506 -1.978 9.990 1.00 98.25 87 PHE A O 1
ATOM 693 N N . LEU A 1 88 ? -0.467 -3.927 9.590 1.00 97.50 88 LEU A N 1
ATOM 694 C CA . LEU A 1 88 ? -1.651 -4.771 9.795 1.00 97.50 88 LEU A CA 1
ATOM 695 C C . LEU A 1 88 ? -2.285 -4.549 11.174 1.00 97.50 88 LEU A C 1
ATOM 697 O O . LEU A 1 88 ? -3.504 -4.502 11.307 1.00 97.50 88 LEU A O 1
ATOM 701 N N . THR A 1 89 ? -1.466 -4.327 12.207 1.00 97.00 89 THR A N 1
ATOM 702 C CA . THR A 1 89 ? -1.963 -4.046 13.567 1.00 97.00 89 THR A CA 1
ATOM 703 C C . THR A 1 89 ? -2.520 -2.631 13.753 1.00 97.00 89 THR A C 1
ATOM 705 O O . THR A 1 89 ? -2.908 -2.283 14.867 1.00 97.00 89 THR A O 1
ATOM 708 N N . ARG A 1 90 ? -2.540 -1.788 12.710 1.00 98.06 90 ARG A N 1
ATOM 709 C CA . ARG A 1 90 ? -3.208 -0.475 12.750 1.00 98.06 90 ARG A CA 1
ATOM 710 C C . ARG A 1 90 ? -4.691 -0.563 12.378 1.00 98.06 90 ARG A C 1
ATOM 712 O O . ARG A 1 90 ? -5.377 0.450 12.489 1.00 98.06 90 ARG A O 1
ATOM 719 N N . MET A 1 91 ? -5.184 -1.719 11.923 1.00 98.06 91 MET A N 1
ATOM 720 C CA . MET A 1 91 ? -6.566 -1.892 11.469 1.00 98.06 91 MET A CA 1
ATOM 721 C C . MET A 1 91 ? -7.577 -1.640 12.596 1.00 98.06 91 MET A C 1
ATOM 723 O O . MET A 1 91 ? -7.575 -2.324 13.619 1.00 98.06 91 MET A O 1
ATOM 727 N N . GLY A 1 92 ? -8.433 -0.635 12.401 1.00 97.50 92 GLY A N 1
ATOM 728 C CA . GLY A 1 92 ? -9.573 -0.324 13.259 1.00 97.50 92 GLY A CA 1
ATOM 729 C C . GLY A 1 92 ? -10.792 -1.197 12.956 1.00 97.50 92 GLY A C 1
ATOM 730 O O . GLY A 1 92 ? -10.813 -1.968 11.996 1.00 97.50 92 GLY A O 1
ATOM 731 N N . LYS A 1 93 ? -11.828 -1.074 13.790 1.00 95.44 93 LYS A N 1
ATOM 732 C CA . LYS A 1 93 ? -12.991 -1.974 13.796 1.00 95.44 93 LYS A CA 1
ATOM 733 C C . LYS A 1 93 ? -13.783 -1.962 12.484 1.00 95.44 93 LYS A C 1
ATOM 735 O O . LYS A 1 93 ? -14.250 -3.009 12.049 1.00 95.44 93 LYS A O 1
ATOM 740 N N . ASN A 1 94 ? -13.932 -0.794 11.872 1.00 96.19 94 ASN A N 1
ATOM 741 C CA . ASN A 1 94 ? -14.724 -0.572 10.664 1.00 96.19 94 ASN A CA 1
ATOM 742 C C . ASN A 1 94 ? -13.839 -0.200 9.467 1.00 96.19 94 ASN A C 1
ATOM 744 O O . ASN A 1 94 ? -14.274 0.511 8.560 1.00 96.19 94 ASN A O 1
ATOM 748 N N . ALA A 1 95 ? -12.580 -0.631 9.475 1.00 97.88 95 ALA A N 1
ATOM 749 C CA . ALA A 1 95 ? -11.670 -0.398 8.368 1.00 97.88 95 ALA A CA 1
ATOM 750 C C . ALA A 1 95 ? -11.619 -1.587 7.409 1.00 97.88 95 ALA A C 1
ATOM 752 O O . ALA A 1 95 ? -11.929 -2.723 7.768 1.00 97.88 95 ALA A O 1
ATOM 753 N N . LYS A 1 96 ? -11.187 -1.318 6.178 1.00 98.31 96 LYS A N 1
ATOM 754 C CA . LYS A 1 96 ? -10.847 -2.343 5.189 1.00 98.31 96 LYS A CA 1
ATOM 755 C C . LYS A 1 96 ? -9.466 -2.058 4.636 1.00 98.31 96 LYS A C 1
ATOM 757 O O . LYS A 1 96 ? -9.187 -0.934 4.219 1.00 98.31 96 LYS A O 1
ATOM 762 N N . PHE A 1 97 ? -8.615 -3.072 4.683 1.00 98.50 97 PHE A N 1
ATOM 763 C CA . PHE A 1 97 ? -7.227 -2.982 4.263 1.00 98.50 97 PHE A CA 1
ATOM 764 C C . PHE A 1 97 ? -7.064 -3.750 2.955 1.00 98.50 97 PHE A C 1
ATOM 766 O O . PHE A 1 97 ? -7.495 -4.895 2.853 1.00 98.50 97 PHE A O 1
ATOM 773 N N . PHE A 1 98 ? -6.426 -3.115 1.980 1.00 98.44 98 PHE A N 1
ATOM 774 C CA . PHE A 1 98 ? -5.979 -3.730 0.739 1.00 98.44 98 PHE A CA 1
ATOM 775 C C . PHE A 1 98 ? -4.466 -3.605 0.676 1.00 98.44 98 PHE A C 1
ATOM 777 O O . PHE A 1 98 ? -3.909 -2.553 0.984 1.00 98.44 98 PHE A O 1
ATOM 784 N N . ILE A 1 99 ? -3.797 -4.694 0.334 1.00 98.06 99 ILE A N 1
ATOM 785 C CA . ILE A 1 99 ? -2.341 -4.753 0.291 1.00 98.06 99 ILE A CA 1
ATOM 786 C C . ILE A 1 99 ? -1.990 -5.284 -1.087 1.00 98.06 99 ILE A C 1
ATOM 788 O O . ILE A 1 99 ? -2.372 -6.404 -1.425 1.00 98.06 99 ILE A O 1
ATOM 792 N N . THR A 1 100 ? -1.319 -4.463 -1.882 1.00 97.50 100 THR A N 1
ATOM 793 C CA . THR A 1 100 ? -0.929 -4.770 -3.259 1.00 97.50 100 THR A CA 1
ATOM 794 C C . THR A 1 100 ? 0.586 -4.867 -3.354 1.00 97.50 100 THR A C 1
ATOM 796 O O . THR A 1 100 ? 1.315 -4.274 -2.560 1.00 97.50 100 THR A O 1
ATOM 799 N N . GLY A 1 101 ? 1.076 -5.667 -4.294 1.00 95.75 101 GLY A N 1
ATOM 800 C CA . GLY A 1 101 ? 2.504 -5.808 -4.547 1.00 95.75 101 GLY A CA 1
ATOM 801 C C . GLY A 1 101 ? 2.808 -6.946 -5.510 1.00 95.75 101 GLY A C 1
ATOM 802 O O . GLY A 1 101 ? 1.983 -7.839 -5.712 1.00 95.75 101 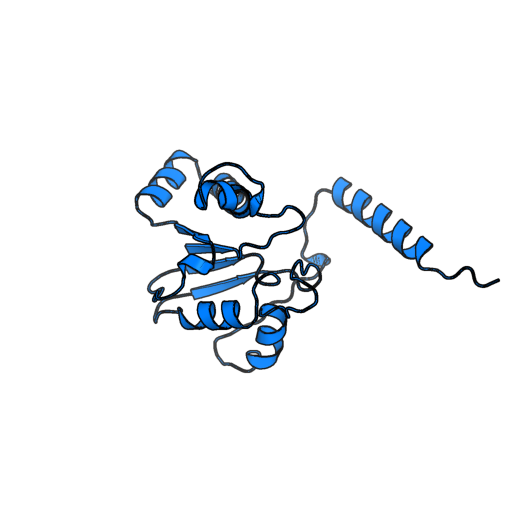GLY A O 1
ATOM 803 N N . ASP A 1 102 ? 4.009 -6.918 -6.076 1.00 94.31 102 ASP A N 1
ATOM 804 C CA . ASP A 1 102 ? 4.527 -7.945 -6.978 1.00 94.31 102 ASP A CA 1
ATOM 805 C C . ASP A 1 102 ? 5.687 -8.692 -6.309 1.00 94.31 102 ASP A C 1
ATOM 807 O O . ASP A 1 102 ? 6.772 -8.151 -6.111 1.00 94.31 102 ASP A O 1
ATOM 811 N N . LEU A 1 103 ? 5.480 -9.966 -5.963 1.00 91.44 103 LEU A N 1
ATOM 812 C CA . LEU A 1 103 ? 6.493 -10.785 -5.287 1.00 91.44 103 LEU A CA 1
ATOM 813 C C . LEU A 1 103 ? 7.755 -11.044 -6.131 1.00 91.44 103 LEU A C 1
ATOM 815 O O . LEU A 1 103 ? 8.743 -11.531 -5.581 1.00 91.44 103 LEU A O 1
ATOM 819 N N . THR A 1 104 ? 7.734 -10.752 -7.435 1.00 88.81 104 THR A N 1
ATOM 820 C CA . THR A 1 104 ? 8.887 -10.904 -8.334 1.00 88.81 104 THR A CA 1
ATOM 821 C C . THR A 1 104 ? 9.792 -9.668 -8.379 1.00 88.81 104 THR A C 1
ATOM 823 O O . THR A 1 104 ? 10.938 -9.782 -8.806 1.00 88.81 104 THR A O 1
ATOM 826 N N . GLN A 1 105 ? 9.324 -8.516 -7.882 1.00 88.44 105 GLN A N 1
ATOM 827 C CA . GLN A 1 105 ? 10.010 -7.219 -7.961 1.00 88.44 105 GLN A CA 1
ATOM 828 C C . GLN A 1 105 ? 10.329 -6.673 -6.562 1.00 88.44 105 GLN A C 1
ATOM 830 O O . GLN A 1 105 ? 9.777 -5.669 -6.117 1.00 88.44 105 GLN A O 1
ATOM 835 N N . ILE A 1 106 ? 11.178 -7.394 -5.826 1.00 91.12 106 ILE A N 1
ATOM 836 C CA . ILE A 1 106 ? 11.596 -7.003 -4.473 1.00 91.12 106 ILE A CA 1
ATOM 837 C C . ILE A 1 106 ? 12.864 -6.151 -4.562 1.00 91.12 106 ILE A C 1
ATOM 839 O O . ILE A 1 106 ? 13.936 -6.669 -4.872 1.00 91.12 106 ILE A O 1
ATOM 843 N N . ASP A 1 107 ? 12.749 -4.879 -4.187 1.00 88.62 107 ASP A N 1
ATOM 844 C CA . ASP A 1 107 ? 13.847 -3.900 -4.171 1.00 88.62 107 ASP A CA 1
ATOM 845 C C . ASP A 1 107 ? 14.533 -3.793 -2.798 1.00 88.62 107 ASP A C 1
ATOM 847 O O . ASP A 1 107 ? 15.409 -2.955 -2.576 1.00 88.62 107 ASP A O 1
ATOM 851 N N . LEU A 1 108 ? 14.139 -4.635 -1.839 1.00 87.81 108 LEU A N 1
ATOM 852 C CA . LEU A 1 108 ? 14.747 -4.661 -0.512 1.00 87.81 108 LEU A CA 1
ATOM 853 C C . LEU A 1 108 ? 16.221 -5.107 -0.568 1.00 87.81 108 LEU A C 1
ATOM 855 O O . LEU A 1 108 ? 16.582 -5.996 -1.347 1.00 87.81 108 LEU A O 1
ATOM 859 N N . PRO A 1 109 ? 17.083 -4.570 0.320 1.00 87.06 109 PRO A N 1
ATOM 860 C CA . PRO A 1 109 ? 18.450 -5.052 0.471 1.00 87.06 109 PRO A CA 1
ATOM 861 C C . PRO A 1 109 ? 18.500 -6.562 0.729 1.00 87.06 109 PRO A C 1
ATOM 863 O O . PRO A 1 109 ? 17.652 -7.108 1.429 1.00 87.06 109 PRO A O 1
ATOM 866 N N . ARG A 1 110 ? 19.547 -7.243 0.240 1.00 82.75 110 ARG A N 1
ATOM 867 C CA . ARG A 1 110 ? 19.672 -8.719 0.300 1.00 82.75 110 ARG A CA 1
ATOM 868 C C . ARG A 1 110 ? 19.544 -9.334 1.700 1.00 82.75 110 ARG A C 1
ATOM 870 O O . ARG A 1 110 ? 19.233 -10.514 1.814 1.00 82.75 110 ARG A O 1
ATOM 877 N N . ASN A 1 111 ? 19.833 -8.574 2.753 1.00 86.56 111 ASN A N 1
ATOM 878 C CA . ASN A 1 111 ? 19.730 -9.016 4.145 1.00 86.56 111 ASN A CA 1
ATOM 879 C C . ASN A 1 111 ? 18.337 -8.793 4.761 1.00 86.56 111 ASN A C 1
ATOM 881 O O . ASN A 1 111 ? 18.141 -9.106 5.933 1.00 86.56 111 ASN A O 1
ATOM 885 N N . GLN A 1 112 ? 17.392 -8.231 4.009 1.00 87.75 112 GLN A N 1
ATOM 886 C CA . GLN A 1 112 ? 16.030 -7.974 4.448 1.00 87.75 112 GLN A CA 1
ATOM 887 C C . GLN A 1 112 ? 15.056 -8.848 3.664 1.00 87.75 112 GLN A C 1
ATOM 889 O O . GLN A 1 112 ? 15.101 -8.935 2.440 1.00 87.75 112 GLN A O 1
ATOM 894 N N . HIS A 1 113 ? 14.147 -9.493 4.389 1.00 90.88 113 HIS A N 1
ATOM 895 C CA . HIS A 1 113 ? 13.088 -10.292 3.793 1.00 90.88 113 HIS A CA 1
ATOM 896 C C . HIS A 1 113 ? 11.816 -9.460 3.618 1.00 90.88 113 HIS A C 1
ATOM 898 O O . HIS A 1 113 ? 11.462 -8.634 4.466 1.00 90.88 113 HIS A O 1
ATOM 904 N N . SER A 1 114 ? 11.115 -9.711 2.512 1.00 94.94 114 SER A N 1
ATOM 905 C CA . SER A 1 114 ? 9.822 -9.092 2.236 1.00 94.94 114 SER A CA 1
ATOM 906 C C . SER A 1 114 ? 8.764 -9.584 3.220 1.00 94.94 114 SER A C 1
ATOM 908 O O . SER A 1 114 ? 8.476 -10.783 3.317 1.00 94.94 114 SER A O 1
ATOM 910 N N . GLY A 1 115 ? 8.132 -8.639 3.911 1.00 95.38 115 GLY A N 1
ATOM 911 C CA . GLY A 1 115 ? 7.025 -8.914 4.814 1.00 95.38 115 GLY A CA 1
ATOM 912 C C . GLY A 1 115 ? 5.781 -9.413 4.087 1.00 95.38 115 GLY A 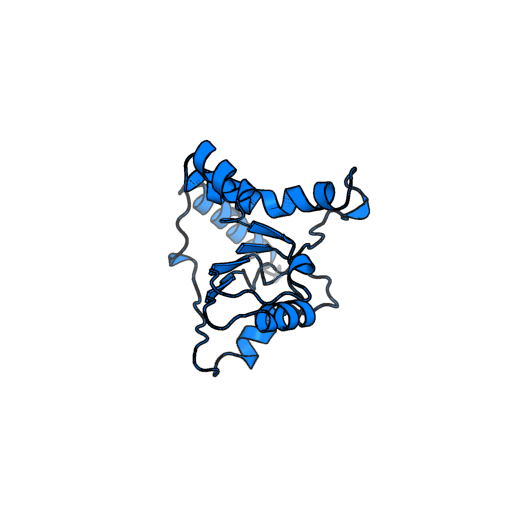C 1
ATOM 913 O O . GLY A 1 115 ? 5.033 -10.195 4.665 1.00 95.38 115 GLY A O 1
ATOM 914 N N . LEU A 1 116 ? 5.572 -9.026 2.822 1.00 96.31 116 LEU A N 1
ATOM 915 C CA . LEU A 1 116 ? 4.444 -9.510 2.020 1.00 96.31 116 LEU A CA 1
ATOM 916 C C . LEU A 1 116 ? 4.554 -11.020 1.770 1.00 96.31 116 LEU A C 1
ATOM 918 O O . LEU A 1 116 ? 3.590 -11.763 1.956 1.00 96.31 116 LEU A O 1
ATOM 922 N N . MET A 1 117 ? 5.754 -11.489 1.417 1.00 94.50 117 MET A N 1
ATOM 923 C CA . MET A 1 117 ? 6.019 -12.913 1.207 1.00 94.50 117 MET A CA 1
ATOM 924 C C . MET A 1 117 ? 5.802 -13.724 2.491 1.00 94.50 117 MET A C 1
ATOM 926 O O . MET A 1 117 ? 5.229 -14.815 2.449 1.00 94.50 117 MET A O 1
ATOM 930 N N . GLN A 1 118 ? 6.234 -13.190 3.638 1.00 96.00 118 GLN A N 1
ATOM 931 C CA . GLN A 1 118 ? 5.999 -13.810 4.941 1.00 96.00 118 GLN A CA 1
ATOM 932 C C . GLN A 1 118 ? 4.503 -13.826 5.293 1.00 96.00 118 GLN A C 1
ATOM 934 O O . GLN A 1 118 ? 3.981 -14.877 5.667 1.00 96.00 118 GLN A O 1
ATOM 939 N N . ALA A 1 119 ? 3.808 -12.696 5.130 1.00 96.38 119 ALA A N 1
ATOM 940 C CA . ALA A 1 119 ? 2.381 -12.546 5.411 1.00 96.38 119 ALA A CA 1
ATOM 941 C C . ALA A 1 119 ? 1.536 -13.564 4.637 1.00 96.38 119 ALA A C 1
ATOM 943 O O . ALA A 1 119 ? 0.682 -14.221 5.230 1.00 96.38 119 ALA A O 1
ATOM 944 N N . ASN A 1 120 ? 1.842 -13.777 3.354 1.00 94.31 120 ASN A N 1
ATOM 945 C CA . ASN A 1 120 ? 1.180 -14.791 2.533 1.00 94.31 120 ASN A CA 1
ATOM 946 C C . ASN A 1 120 ? 1.279 -16.209 3.126 1.00 94.31 120 ASN A C 1
ATOM 948 O O . ASN A 1 120 ? 0.356 -17.008 3.022 1.00 94.31 120 ASN A O 1
ATOM 952 N N . ARG A 1 121 ? 2.386 -16.539 3.801 1.00 94.69 121 ARG A N 1
ATOM 953 C CA . ARG A 1 121 ? 2.568 -17.862 4.419 1.00 94.69 121 ARG A CA 1
ATOM 954 C C . ARG A 1 121 ? 1.852 -17.987 5.758 1.00 94.69 121 ARG A C 1
ATOM 956 O O . ARG A 1 121 ? 1.285 -19.040 6.036 1.00 94.69 121 ARG A O 1
ATOM 963 N N . ILE A 1 122 ? 1.917 -16.948 6.591 1.00 96.50 122 ILE A N 1
ATOM 964 C CA . ILE A 1 122 ? 1.466 -17.016 7.991 1.00 96.50 122 ILE A CA 1
ATOM 965 C C . ILE A 1 122 ? -0.007 -16.632 8.179 1.00 96.50 122 ILE A C 1
ATOM 967 O O 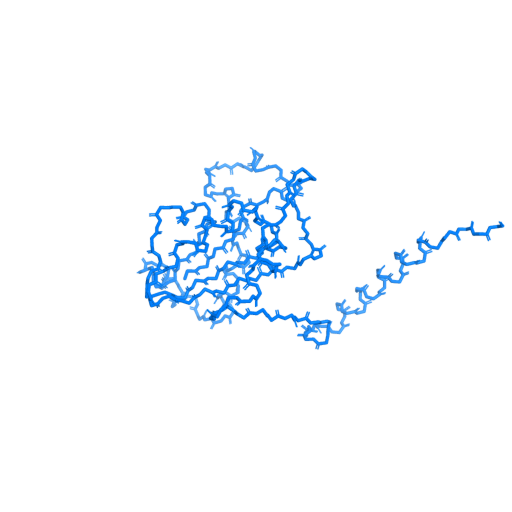. ILE A 1 122 ? -0.599 -17.024 9.178 1.00 96.50 122 ILE A O 1
ATOM 971 N N . LEU A 1 123 ? -0.595 -15.860 7.256 1.00 97.06 123 LEU A N 1
ATOM 972 C CA . LEU A 1 123 ? -1.960 -15.336 7.395 1.00 97.06 123 LEU A CA 1
ATOM 973 C C . LEU A 1 123 ? -2.994 -16.069 6.527 1.00 97.06 123 LEU A C 1
ATOM 975 O O . LEU A 1 123 ? -4.178 -15.773 6.644 1.00 97.06 123 LEU A O 1
ATOM 979 N N . LYS A 1 124 ? -2.577 -17.022 5.681 1.00 95.19 124 LYS A N 1
ATOM 980 C CA . LYS A 1 124 ? -3.447 -17.715 4.707 1.00 95.19 124 LYS A CA 1
ATOM 981 C C . LYS A 1 124 ? -4.685 -18.395 5.306 1.00 95.19 124 LYS A C 1
ATOM 983 O O . LYS A 1 124 ? -5.695 -18.511 4.627 1.00 95.19 124 LYS A O 1
ATOM 988 N N . ASP A 1 125 ? -4.604 -18.839 6.560 1.00 96.00 125 ASP A N 1
ATOM 989 C CA . ASP A 1 125 ? -5.675 -19.587 7.233 1.00 96.00 125 ASP A CA 1
ATOM 990 C C . ASP A 1 125 ? -6.497 -18.691 8.185 1.00 96.00 125 ASP A C 1
ATOM 992 O O . ASP A 1 125 ? -7.367 -19.168 8.918 1.00 96.00 125 ASP A O 1
ATOM 996 N N . ILE A 1 126 ? -6.225 -17.380 8.213 1.00 97.31 126 ILE A N 1
ATOM 997 C CA . ILE A 1 126 ? -6.938 -16.435 9.074 1.00 97.31 126 ILE A CA 1
ATOM 998 C C . ILE A 1 126 ? -8.255 -16.038 8.412 1.00 97.31 126 ILE A C 1
ATOM 1000 O O . ILE A 1 126 ? -8.291 -15.384 7.372 1.00 97.31 126 ILE A O 1
ATOM 1004 N N . LYS A 1 127 ? -9.366 -16.364 9.078 1.00 96.81 127 LYS A N 1
ATOM 1005 C CA . LYS A 1 127 ? -10.701 -15.946 8.645 1.00 96.81 127 LYS A CA 1
ATOM 1006 C C . LYS A 1 127 ? -10.788 -14.418 8.534 1.00 96.81 127 LYS A C 1
ATOM 1008 O O . LYS A 1 127 ? -10.528 -13.711 9.505 1.00 96.81 127 LYS A O 1
ATOM 1013 N N . GLY A 1 128 ? -11.251 -13.936 7.381 1.00 94.94 128 GLY A N 1
ATOM 1014 C CA . GLY A 1 128 ? -11.400 -12.507 7.087 1.00 94.94 128 GLY A CA 1
ATOM 1015 C C . GLY A 1 128 ? -10.213 -11.890 6.344 1.00 94.94 128 GLY A C 1
ATOM 1016 O O . GLY A 1 128 ? -10.245 -10.690 6.083 1.00 94.94 128 GLY A O 1
ATOM 1017 N N . ILE A 1 129 ? -9.197 -12.688 6.002 1.00 97.31 129 ILE A N 1
ATOM 1018 C CA . ILE A 1 129 ? -8.106 -12.307 5.104 1.00 97.31 129 ILE A CA 1
ATOM 1019 C C . ILE A 1 129 ? -8.197 -13.190 3.864 1.00 97.31 129 ILE A C 1
ATOM 1021 O O . ILE A 1 129 ? -8.164 -14.412 3.974 1.00 97.31 129 ILE A O 1
ATOM 1025 N N . ASP A 1 130 ? -8.277 -12.561 2.696 1.00 97.44 130 ASP A N 1
ATOM 1026 C CA . ASP A 1 130 ? -8.268 -13.244 1.408 1.00 97.44 130 ASP A CA 1
ATOM 1027 C C . ASP A 1 130 ? -7.000 -12.876 0.635 1.00 97.44 130 ASP A C 1
ATOM 1029 O O . ASP A 1 130 ? -6.554 -11.725 0.648 1.00 97.44 130 ASP A O 1
ATOM 1033 N N . PHE A 1 131 ? -6.431 -13.861 -0.057 1.00 96.81 131 PHE A N 1
ATOM 1034 C CA . PHE A 1 131 ? -5.287 -13.681 -0.947 1.00 96.81 131 PHE A CA 1
ATOM 1035 C C . PHE A 1 131 ? -5.742 -13.849 -2.392 1.00 96.81 131 PHE A C 1
ATOM 1037 O O . PHE A 1 131 ? -6.244 -14.905 -2.775 1.00 96.81 131 PHE A O 1
ATOM 1044 N N . ILE A 1 132 ? -5.557 -12.801 -3.193 1.00 96.06 132 ILE A N 1
ATOM 1045 C CA . ILE A 1 132 ? -5.937 -12.773 -4.606 1.00 96.06 132 ILE A CA 1
ATOM 1046 C C . ILE A 1 132 ? -4.653 -12.718 -5.429 1.00 96.06 132 ILE A C 1
ATOM 1048 O O . ILE A 1 132 ? -3.888 -11.761 -5.326 1.00 96.06 132 ILE A O 1
ATOM 1052 N N . PHE A 1 133 ? -4.422 -13.749 -6.240 1.00 95.12 133 PHE A N 1
ATOM 1053 C CA . PHE A 1 133 ? -3.268 -13.825 -7.132 1.00 95.12 133 PHE A CA 1
ATOM 1054 C C . PHE A 1 133 ? -3.709 -13.522 -8.555 1.00 95.12 133 PHE A C 1
ATOM 1056 O O . PHE A 1 133 ? -4.512 -14.256 -9.127 1.00 95.12 133 PHE A O 1
ATOM 1063 N N . MET A 1 134 ? -3.172 -12.439 -9.107 1.00 93.62 134 MET A N 1
ATOM 1064 C CA . MET A 1 134 ? -3.335 -12.098 -10.514 1.00 93.62 134 MET A CA 1
ATOM 1065 C C . MET A 1 134 ? -2.204 -12.721 -11.329 1.00 93.62 134 MET A C 1
ATOM 1067 O O . MET A 1 134 ? -1.104 -12.970 -10.833 1.00 93.62 134 MET A O 1
ATOM 1071 N N . THR A 1 135 ? -2.486 -12.978 -12.594 1.00 88.62 135 THR A N 1
ATOM 1072 C CA . THR A 1 135 ? -1.572 -13.587 -13.555 1.00 88.62 135 THR A CA 1
ATOM 1073 C C . THR A 1 135 ? -1.424 -12.685 -14.777 1.00 88.62 135 THR A C 1
ATOM 1075 O O . THR A 1 135 ? -2.103 -11.670 -14.910 1.00 88.62 135 THR A O 1
ATOM 1078 N N . GLN A 1 136 ? -0.555 -13.062 -15.718 1.00 82.81 136 GLN A N 1
ATOM 1079 C CA . GLN A 1 136 ? -0.353 -12.290 -16.949 1.00 82.81 136 GLN A CA 1
ATOM 1080 C C . GLN A 1 136 ? -1.634 -12.129 -17.784 1.00 82.81 136 GLN A C 1
ATOM 1082 O O . GLN A 1 136 ? -1.747 -11.160 -18.530 1.00 82.81 136 GLN A O 1
ATOM 1087 N N . VAL A 1 137 ? -2.611 -13.039 -17.660 1.00 87.00 137 VAL A N 1
ATOM 1088 C CA . VAL A 1 137 ? -3.881 -12.909 -18.397 1.00 87.00 137 VAL A CA 1
ATOM 1089 C C . VAL A 1 137 ? -4.779 -11.801 -17.846 1.00 87.00 137 VAL A C 1
ATOM 1091 O O . VAL A 1 137 ? -5.651 -11.320 -18.562 1.00 87.00 137 VAL A O 1
ATOM 1094 N N . ASP A 1 138 ? -4.537 -11.361 -16.611 1.00 88.12 138 ASP A N 1
ATOM 1095 C CA . ASP A 1 138 ? -5.284 -10.284 -15.960 1.00 88.12 138 ASP A CA 1
ATOM 1096 C C . ASP A 1 138 ? -4.700 -8.894 -16.282 1.00 88.12 138 ASP A C 1
ATOM 1098 O O . ASP A 1 138 ? -5.253 -7.864 -15.894 1.00 88.12 138 ASP A O 1
ATOM 1102 N N . VAL A 1 139 ? -3.573 -8.846 -17.003 1.00 86.25 139 VAL A N 1
ATOM 1103 C CA . VAL A 1 139 ? -2.829 -7.621 -17.297 1.00 86.25 139 VAL A CA 1
ATOM 1104 C C . VAL A 1 139 ? -3.194 -7.093 -18.684 1.00 86.25 139 VAL A C 1
ATOM 1106 O O . VAL A 1 139 ? -2.746 -7.598 -19.715 1.00 86.25 139 VAL A O 1
ATOM 1109 N N . VAL A 1 140 ? -3.970 -6.010 -18.720 1.00 88.44 140 VAL A N 1
ATOM 1110 C CA . VAL A 1 140 ? -4.298 -5.306 -19.966 1.00 88.44 140 VAL A CA 1
ATOM 1111 C C . VAL A 1 140 ? -3.239 -4.243 -20.240 1.00 88.44 140 VAL A C 1
ATOM 1113 O O . VAL A 1 140 ? -3.092 -3.278 -19.496 1.00 88.44 140 VAL A O 1
ATOM 1116 N N . ARG A 1 141 ? -2.491 -4.411 -21.332 1.00 89.38 141 ARG A N 1
ATOM 1117 C CA . ARG A 1 141 ? -1.456 -3.470 -21.780 1.00 89.38 141 ARG A CA 1
ATOM 1118 C C . ARG A 1 141 ? -1.684 -3.080 -23.229 1.00 89.38 141 ARG A C 1
ATOM 1120 O O . ARG A 1 141 ? -2.264 -3.827 -24.015 1.00 89.38 141 ARG A O 1
ATOM 1127 N N . HIS A 1 142 ? -1.170 -1.911 -23.597 1.00 94.12 142 HIS A N 1
ATOM 1128 C CA . HIS A 1 142 ? -1.137 -1.503 -24.993 1.00 94.12 142 HIS A CA 1
ATOM 1129 C C . HIS A 1 142 ? -0.371 -2.553 -25.833 1.00 94.12 142 HIS A C 1
ATOM 1131 O O . HIS A 1 142 ? 0.726 -2.948 -25.425 1.00 94.12 142 HIS A O 1
ATOM 1137 N N . PRO A 1 143 ? -0.862 -2.974 -27.021 1.00 93.38 143 PRO A N 1
ATOM 1138 C CA . PRO A 1 143 ? -0.254 -4.069 -27.790 1.00 93.38 143 PRO A CA 1
ATOM 1139 C C . PRO A 1 143 ? 1.235 -3.880 -28.106 1.00 93.38 143 PRO A C 1
ATOM 1141 O O . PRO A 1 143 ? 1.985 -4.850 -28.201 1.00 93.38 143 PRO A O 1
ATOM 1144 N N . LEU A 1 144 ? 1.680 -2.629 -28.268 1.00 94.94 144 LEU A N 1
ATOM 1145 C CA . LEU A 1 144 ? 3.096 -2.306 -28.464 1.00 94.94 144 LEU A CA 1
ATOM 1146 C C . LEU A 1 144 ? 3.949 -2.651 -27.235 1.00 94.94 144 LEU A C 1
ATOM 1148 O O . LEU A 1 144 ? 5.024 -3.217 -27.395 1.00 94.94 144 LEU A O 1
ATOM 1152 N N . VAL A 1 145 ? 3.464 -2.355 -26.027 1.00 93.00 145 VAL A N 1
ATOM 1153 C CA . VAL A 1 145 ? 4.183 -2.640 -24.775 1.00 93.00 145 VAL A CA 1
ATOM 1154 C C . VAL A 1 145 ? 4.363 -4.146 -24.615 1.00 93.00 145 VAL A C 1
ATOM 1156 O O . VAL A 1 145 ? 5.469 -4.601 -24.348 1.00 93.00 145 VAL A O 1
ATOM 1159 N N . THR A 1 146 ? 3.320 -4.934 -24.888 1.00 90.12 146 THR A N 1
ATOM 1160 C CA . THR A 1 146 ? 3.412 -6.401 -24.880 1.00 90.12 146 THR A CA 1
ATOM 1161 C C . THR A 1 146 ? 4.472 -6.913 -25.860 1.00 90.12 146 THR A C 1
ATOM 1163 O O . THR A 1 146 ? 5.283 -7.760 -25.501 1.00 90.12 146 THR A O 1
ATOM 1166 N N . LYS A 1 147 ? 4.525 -6.373 -27.088 1.00 92.38 147 LYS A N 1
ATOM 1167 C CA . LYS A 1 147 ? 5.554 -6.752 -28.077 1.00 92.38 147 LYS A CA 1
ATOM 1168 C C . LYS A 1 147 ? 6.972 -6.424 -27.605 1.00 92.38 147 LYS A C 1
ATOM 1170 O O . LYS A 1 147 ? 7.882 -7.216 -27.850 1.00 92.38 147 LYS A O 1
ATOM 1175 N N . ILE A 1 148 ? 7.158 -5.276 -26.951 1.00 93.75 148 ILE A N 1
ATOM 1176 C CA . ILE A 1 148 ? 8.449 -4.866 -26.385 1.00 93.75 148 ILE A CA 1
ATOM 1177 C C . ILE A 1 148 ? 8.873 -5.856 -25.297 1.00 93.75 148 ILE A C 1
ATOM 1179 O O . ILE A 1 148 ? 9.958 -6.423 -25.397 1.00 93.75 148 ILE A O 1
ATOM 1183 N N . ILE A 1 149 ? 8.001 -6.128 -24.323 1.00 88.31 149 ILE A N 1
ATOM 1184 C CA . ILE A 1 149 ? 8.289 -7.039 -23.203 1.00 88.31 149 ILE A CA 1
ATOM 1185 C C . ILE A 1 149 ? 8.654 -8.434 -23.715 1.00 88.31 149 ILE A C 1
ATOM 1187 O O . ILE A 1 149 ? 9.729 -8.934 -23.397 1.00 88.31 149 ILE A O 1
ATOM 1191 N N . ASN A 1 150 ? 7.846 -9.002 -24.615 1.00 89.44 150 ASN A N 1
ATOM 1192 C CA . ASN A 1 150 ? 8.116 -10.320 -25.197 1.00 89.44 150 ASN A CA 1
ATOM 1193 C C . ASN A 1 150 ? 9.473 -10.381 -25.926 1.00 89.44 150 ASN A C 1
ATOM 1195 O O . ASN A 1 150 ? 10.113 -11.431 -25.976 1.00 89.44 150 ASN A O 1
ATOM 1199 N N . SER A 1 151 ? 9.913 -9.268 -26.524 1.00 92.81 151 SER A N 1
ATOM 1200 C CA . SER A 1 151 ? 11.208 -9.198 -27.211 1.00 92.81 151 SER A CA 1
ATOM 1201 C C . SER A 1 151 ? 12.376 -9.229 -26.220 1.00 92.81 151 SER A C 1
ATOM 1203 O O . SER A 1 151 ? 13.359 -9.925 -26.473 1.00 92.81 151 SER A O 1
ATOM 1205 N N . TYR A 1 152 ? 12.254 -8.528 -25.087 1.00 91.50 152 TYR A N 1
ATOM 1206 C CA . TYR A 1 152 ? 13.246 -8.557 -24.008 1.00 91.50 152 TYR A CA 1
ATOM 1207 C C . TYR A 1 152 ? 13.292 -9.919 -23.311 1.00 91.50 152 TYR A C 1
ATOM 1209 O O . TYR A 1 152 ? 14.375 -10.479 -23.163 1.00 91.50 152 TYR A O 1
ATOM 1217 N N . GLU A 1 153 ? 12.138 -10.505 -22.985 1.00 88.00 153 GLU A N 1
ATOM 1218 C CA . GLU A 1 153 ? 12.065 -11.841 -22.378 1.00 88.00 153 GLU A CA 1
ATOM 1219 C C . GLU A 1 153 ? 12.713 -12.908 -23.270 1.00 88.00 153 GLU A C 1
ATOM 1221 O O . GLU A 1 153 ? 13.455 -13.770 -22.796 1.00 88.00 153 GLU A O 1
ATOM 1226 N N . LYS A 1 154 ? 12.476 -12.857 -24.588 1.00 91.38 154 LYS A N 1
ATOM 1227 C CA . LYS A 1 154 ? 13.123 -13.774 -25.535 1.00 91.38 154 LYS A CA 1
ATOM 1228 C C . LYS A 1 154 ? 14.644 -13.604 -25.531 1.00 91.38 154 LYS A C 1
ATOM 1230 O O . LYS A 1 154 ? 15.368 -14.596 -25.500 1.00 91.38 154 LYS A O 1
ATOM 1235 N N . TRP A 1 155 ? 15.118 -12.360 -25.553 1.00 92.12 155 TRP A N 1
ATOM 1236 C CA . TRP A 1 155 ? 16.546 -12.060 -25.538 1.00 92.12 155 TRP A CA 1
ATOM 1237 C C . TRP A 1 155 ? 17.232 -12.532 -24.246 1.00 92.12 155 TRP A C 1
ATOM 1239 O O . TRP A 1 155 ? 18.308 -13.125 -24.313 1.00 92.12 155 TRP A O 1
ATOM 1249 N N . GLU A 1 156 ? 16.608 -12.333 -23.082 1.00 87.06 156 GLU A N 1
ATOM 1250 C CA . GLU A 1 156 ? 17.131 -12.823 -21.799 1.00 87.06 156 GLU A CA 1
ATOM 1251 C C . GLU A 1 156 ? 17.196 -14.354 -21.757 1.00 87.06 156 GLU A C 1
ATOM 1253 O O . GLU A 1 156 ? 18.232 -14.919 -21.397 1.00 87.06 156 GLU A O 1
ATOM 1258 N N . ASN A 1 157 ? 16.139 -15.036 -22.208 1.00 85.31 157 ASN A N 1
ATOM 1259 C CA . ASN A 1 157 ? 16.102 -16.499 -22.274 1.00 85.31 157 ASN A CA 1
ATOM 1260 C C . ASN A 1 157 ? 17.179 -17.078 -23.205 1.00 85.31 157 ASN A C 1
ATOM 1262 O O . ASN A 1 157 ? 17.775 -18.112 -22.897 1.00 85.31 157 ASN A O 1
ATOM 1266 N N . ASP A 1 158 ? 17.461 -16.414 -24.328 1.00 85.31 158 ASP A N 1
ATOM 1267 C CA . ASP A 1 158 ? 18.509 -16.845 -25.253 1.00 85.31 158 ASP A CA 1
ATOM 1268 C C . ASP A 1 158 ? 19.927 -16.609 -24.697 1.00 85.31 158 ASP A C 1
ATOM 1270 O O . ASP A 1 158 ? 20.836 -17.360 -25.049 1.00 85.31 158 ASP A O 1
ATOM 1274 N N . ARG A 1 159 ? 20.130 -15.651 -23.775 1.00 78.56 159 ARG A N 1
ATOM 1275 C CA . ARG A 1 159 ? 21.416 -15.472 -23.063 1.00 78.56 159 ARG A CA 1
ATOM 1276 C C . ARG A 1 159 ? 21.665 -16.503 -21.965 1.00 78.56 159 ARG A C 1
ATOM 1278 O O . ARG A 1 159 ? 22.822 -16.758 -21.644 1.00 78.56 159 ARG A O 1
ATOM 1285 N N . ILE A 1 160 ? 20.611 -17.050 -21.360 1.00 65.44 160 ILE A N 1
ATOM 1286 C CA . ILE A 1 160 ? 20.718 -18.004 -20.242 1.00 65.44 160 ILE A CA 1
ATOM 1287 C C . ILE A 1 160 ? 20.947 -19.443 -20.739 1.00 65.44 160 ILE A C 1
ATOM 1289 O O . ILE A 1 160 ? 21.374 -20.298 -19.961 1.00 65.44 160 ILE A O 1
ATOM 1293 N N . LYS A 1 161 ? 20.744 -19.733 -22.034 1.00 54.72 161 LYS A N 1
ATOM 1294 C CA . LYS A 1 161 ? 21.165 -21.018 -22.612 1.00 54.72 161 LYS A CA 1
ATOM 1295 C C . LYS A 1 161 ? 22.687 -21.148 -22.467 1.00 54.72 161 LYS A C 1
ATOM 1297 O O . LYS A 1 161 ? 23.406 -20.327 -23.040 1.00 54.72 161 LYS A O 1
ATOM 1302 N N . PRO A 1 162 ? 23.201 -22.157 -21.735 1.00 53.47 162 PRO A N 1
ATOM 1303 C CA . PRO A 1 162 ? 24.625 -22.423 -21.748 1.00 53.47 162 PRO A CA 1
ATOM 1304 C C . PRO A 1 162 ? 25.013 -22.713 -23.194 1.00 53.47 162 PRO A C 1
ATOM 1306 O O . PRO A 1 162 ? 24.309 -23.449 -23.892 1.00 53.47 162 PRO A O 1
ATOM 1309 N N . VAL A 1 163 ? 26.130 -22.145 -23.637 1.00 57.12 163 VAL A N 1
ATOM 1310 C CA . VAL A 1 163 ? 26.862 -22.678 -24.782 1.00 57.12 163 VAL A CA 1
ATOM 1311 C C . VAL A 1 163 ? 27.299 -24.081 -24.357 1.00 57.12 163 VAL A C 1
ATOM 1313 O O . VAL A 1 163 ? 28.292 -24.241 -23.655 1.00 57.12 163 VAL A O 1
ATOM 1316 N N . ILE A 1 164 ? 26.467 -25.081 -24.648 1.00 54.56 164 ILE A N 1
ATOM 1317 C CA . ILE A 1 164 ? 26.860 -26.482 -24.565 1.00 54.56 164 ILE A CA 1
ATOM 1318 C C . ILE A 1 164 ? 27.607 -26.742 -25.874 1.00 54.56 164 ILE A C 1
ATOM 1320 O O . ILE A 1 164 ? 26.975 -26.974 -26.905 1.00 54.56 164 ILE A O 1
ATOM 1324 N N . GLU A 1 165 ? 28.930 -26.586 -25.828 1.00 40.97 165 GLU A N 1
ATOM 1325 C CA . GLU A 1 165 ? 29.858 -27.238 -26.761 1.00 40.97 165 GLU A CA 1
ATOM 1326 C C . GLU A 1 165 ? 30.153 -28.664 -26.287 1.00 40.97 165 GLU A C 1
ATOM 1328 O O . GLU A 1 165 ? 30.340 -28.856 -25.061 1.00 40.97 165 GLU A O 1
#